Protein AF-D6AJA8-F1 (afdb_monomer_lite)

Sequence (91 aa):
MHVVARAVRRDVPESVDAYLRTRWWTRLAPGGRAPEEELERQVALLHGEAQTLVDGLREAEELRQRSHTRYLEDRGDTGAVRAETGRPPEP

Foldseek 3Di:
DVVVVCLVPPVVVVLVVVLVVVVVVCVVPPDDDDSVVVSVVSVVVSVVVVVVVVVVVVVVVVVVVVVVVVVVVVVVVVVVVVVVVPDDDDD

Secondary structure (DSSP, 8-state):
-HHHHHIIIIIHHHHHHHHHHHHHHTTTSTTSPPHHHHHHHHHHHHHHHHHHHHHHHHHHHHHHHHHHHHHHHHHHHHHHHHHHHT-PPP-

pLDDT: mean 79.38, std 9.92, range [54.47, 93.62]

Organism: NCBI:txid457431

Radius of gyration: 27.87 Å; chains: 1; bounding box: 68×15×77 Å

Structure (mmCIF, N/CA/C/O backbone):
data_AF-D6AJA8-F1
#
_entry.id   AF-D6AJA8-F1
#
loop_
_atom_site.group_PDB
_atom_site.id
_atom_site.type_symbol
_atom_site.label_atom_id
_atom_site.label_alt_id
_atom_site.label_comp_id
_atom_site.label_asym_id
_atom_site.label_entity_id
_atom_site.label_seq_id
_atom_site.pdbx_PDB_ins_code
_atom_site.Cartn_x
_atom_site.Cartn_y
_atom_site.Cartn_z
_atom_site.occupancy
_atom_site.B_iso_or_equiv
_atom_site.auth_seq_id
_atom_site.auth_comp_id
_atom_site.auth_asym_id
_atom_site.auth_atom_id
_atom_site.pdbx_PDB_model_num
ATOM 1 N N . MET A 1 1 ? 0.741 -0.552 -12.012 1.00 63.44 1 MET A N 1
ATOM 2 C CA . MET A 1 1 ? -0.047 0.662 -11.676 1.00 63.44 1 MET A CA 1
ATOM 3 C C . MET A 1 1 ? -1.447 0.374 -11.126 1.00 63.44 1 MET A C 1
ATOM 5 O O . MET A 1 1 ? -1.826 1.031 -10.166 1.00 63.44 1 MET A O 1
ATOM 9 N N . HIS A 1 2 ? -2.215 -0.591 -11.656 1.00 76.50 2 HIS A N 1
ATOM 10 C CA . HIS A 1 2 ? -3.576 -0.873 -11.154 1.00 76.50 2 HIS A CA 1
ATOM 11 C C . HIS A 1 2 ? -3.649 -1.323 -9.685 1.00 76.50 2 HIS A C 1
ATOM 13 O O . HIS A 1 2 ? -4.583 -0.933 -8.993 1.00 76.50 2 HIS A O 1
ATOM 19 N N . VAL A 1 3 ? -2.660 -2.075 -9.195 1.00 73.94 3 VAL A N 1
ATOM 20 C CA . VAL A 1 3 ? -2.628 -2.556 -7.801 1.00 73.94 3 VAL A CA 1
ATOM 21 C C . VAL A 1 3 ? -2.448 -1.400 -6.812 1.00 73.94 3 VAL A C 1
ATOM 23 O O . VAL A 1 3 ? -3.263 -1.232 -5.916 1.00 73.94 3 VAL A O 1
ATOM 26 N N . VAL A 1 4 ? -1.475 -0.515 -7.046 1.00 71.69 4 VAL A N 1
ATOM 27 C CA . VAL A 1 4 ? -1.256 0.684 -6.212 1.00 71.69 4 VAL A CA 1
ATOM 28 C C . VAL A 1 4 ? -2.465 1.625 -6.259 1.00 71.69 4 VAL A C 1
ATOM 30 O O . VAL A 1 4 ? -2.920 2.127 -5.235 1.00 71.69 4 VAL A O 1
ATOM 33 N N . ALA A 1 5 ? -3.041 1.829 -7.448 1.00 76.44 5 ALA A N 1
ATOM 34 C CA . ALA A 1 5 ? -4.235 2.654 -7.603 1.00 76.44 5 ALA A CA 1
ATOM 35 C C . ALA A 1 5 ? -5.456 2.089 -6.856 1.00 76.44 5 ALA A C 1
ATOM 37 O O . ALA A 1 5 ? -6.287 2.878 -6.406 1.00 76.44 5 ALA A O 1
ATOM 38 N N . ARG A 1 6 ? -5.571 0.759 -6.741 1.00 85.62 6 ARG A N 1
ATOM 39 C CA . ARG A 1 6 ? -6.606 0.071 -5.961 1.00 85.62 6 ARG A CA 1
ATOM 40 C C . ARG A 1 6 ? -6.345 0.199 -4.461 1.00 85.62 6 ARG A C 1
ATOM 42 O O . ARG A 1 6 ? -7.252 0.624 -3.755 1.00 85.62 6 ARG A O 1
ATOM 49 N N . ALA A 1 7 ? -5.118 -0.064 -4.016 1.00 73.94 7 ALA A N 1
ATOM 50 C CA . ALA A 1 7 ? -4.734 0.032 -2.609 1.00 73.94 7 ALA A CA 1
ATOM 51 C C . ALA A 1 7 ? -5.067 1.414 -2.025 1.00 73.94 7 ALA A C 1
ATOM 53 O O . ALA A 1 7 ? -5.736 1.527 -1.000 1.00 73.94 7 ALA A O 1
ATOM 54 N N . VAL A 1 8 ? -4.699 2.481 -2.744 1.00 78.62 8 VAL A N 1
ATOM 55 C CA . VAL A 1 8 ? -4.936 3.864 -2.303 1.00 78.62 8 VAL A CA 1
ATOM 56 C C . VAL A 1 8 ? -6.413 4.260 -2.370 1.00 78.62 8 VAL A C 1
ATOM 58 O O . VAL A 1 8 ? -6.909 4.928 -1.467 1.00 78.62 8 VAL A O 1
ATOM 61 N N . ARG A 1 9 ? -7.133 3.892 -3.441 1.00 81.75 9 ARG A N 1
ATOM 62 C CA . ARG A 1 9 ? -8.519 4.358 -3.653 1.00 81.75 9 ARG A CA 1
ATOM 63 C C . ARG A 1 9 ? -9.583 3.504 -2.979 1.00 81.75 9 ARG A C 1
ATOM 65 O O . ARG A 1 9 ? -10.720 3.958 -2.886 1.00 81.75 9 ARG A O 1
ATOM 72 N N . ARG A 1 10 ? -9.254 2.280 -2.577 1.00 84.00 10 ARG A N 1
ATOM 73 C CA . ARG A 1 10 ? -10.229 1.315 -2.069 1.00 84.00 10 ARG A CA 1
ATOM 74 C C . ARG A 1 10 ? -9.800 0.722 -0.742 1.00 84.00 10 ARG A C 1
ATOM 76 O O . ARG A 1 10 ? -10.495 0.924 0.244 1.00 84.00 10 ARG A O 1
ATOM 83 N N . ASP A 1 11 ? -8.652 0.059 -0.713 1.00 80.25 11 ASP A N 1
ATOM 84 C CA . ASP A 1 11 ? -8.308 -0.807 0.416 1.00 80.25 11 ASP A CA 1
ATOM 85 C C . ASP A 1 11 ? -7.974 0.022 1.683 1.00 80.25 11 ASP A C 1
ATOM 87 O O . ASP A 1 11 ? -8.363 -0.343 2.795 1.00 80.25 11 ASP A O 1
ATOM 91 N N . VAL A 1 12 ? -7.366 1.208 1.517 1.00 79.12 12 VAL A N 1
ATOM 92 C CA . VAL A 1 12 ? -7.137 2.171 2.615 1.00 79.12 12 VAL A CA 1
ATOM 93 C C . VAL A 1 12 ? -8.449 2.786 3.140 1.00 79.12 12 VAL A C 1
ATOM 95 O O . VAL A 1 12 ? -8.698 2.679 4.343 1.00 79.12 12 VAL A O 1
ATOM 98 N N . PRO A 1 13 ? -9.322 3.394 2.304 1.00 83.06 13 PRO A N 1
ATOM 99 C CA . PRO A 1 13 ? -10.628 3.878 2.761 1.00 83.06 13 PRO A CA 1
ATOM 100 C C . PRO A 1 13 ? -11.491 2.807 3.441 1.00 83.06 13 PRO A C 1
ATOM 102 O O . PRO A 1 13 ? -12.129 3.093 4.451 1.00 83.06 13 PRO A O 1
ATOM 105 N N . GLU A 1 14 ? -11.492 1.579 2.918 1.00 82.19 14 GLU A N 1
ATOM 106 C CA . GLU A 1 14 ? -12.273 0.454 3.446 1.00 82.19 14 GLU A CA 1
ATOM 107 C C . GLU A 1 14 ? -11.787 0.026 4.841 1.00 82.19 14 GLU A C 1
ATOM 109 O O . GLU A 1 14 ? -12.602 -0.196 5.736 1.00 82.19 14 GLU A O 1
ATOM 114 N N . SER A 1 15 ? -10.471 0.024 5.071 1.00 73.19 15 SER A N 1
ATOM 115 C CA . SER A 1 15 ? -9.882 -0.268 6.387 1.00 73.19 15 SER A CA 1
ATOM 116 C C . SER A 1 15 ? -10.208 0.814 7.427 1.00 73.19 15 SER A C 1
ATOM 118 O O . SER A 1 15 ? -10.549 0.510 8.572 1.00 73.19 15 SER A O 1
ATOM 120 N N . VAL A 1 16 ? -10.166 2.093 7.032 1.00 75.81 16 VAL A N 1
ATOM 121 C CA . VAL A 1 16 ? -10.532 3.218 7.913 1.00 75.81 16 VAL A CA 1
ATOM 122 C C . VAL A 1 16 ? -12.019 3.177 8.272 1.00 75.81 16 VAL A C 1
ATOM 124 O O . VAL A 1 16 ? -12.380 3.352 9.437 1.00 75.81 16 VAL A O 1
ATOM 127 N N . ASP A 1 17 ? -12.889 2.919 7.296 1.00 83.81 17 ASP A N 1
ATOM 128 C CA . ASP A 1 17 ? -14.327 2.807 7.530 1.00 83.81 17 ASP A CA 1
ATOM 129 C C . ASP A 1 17 ? -14.675 1.606 8.426 1.00 83.81 17 ASP A C 1
ATOM 131 O O . ASP A 1 17 ? -15.475 1.736 9.357 1.00 83.81 17 ASP A O 1
ATOM 135 N N . ALA A 1 18 ? -14.010 0.463 8.227 1.00 77.38 18 ALA A N 1
ATOM 136 C CA . ALA A 1 18 ? -14.134 -0.697 9.102 1.00 77.38 18 ALA A CA 1
ATOM 137 C C . ALA A 1 18 ? -13.736 -0.366 10.551 1.00 77.38 18 ALA A C 1
ATOM 139 O O . ALA A 1 18 ? -14.472 -0.713 11.478 1.00 77.38 18 ALA A O 1
ATOM 140 N N . TYR A 1 19 ? -12.641 0.366 10.776 1.00 68.62 19 TYR A N 1
ATOM 141 C CA . TYR A 1 19 ? -12.251 0.838 12.111 1.00 68.62 19 TYR A CA 1
ATOM 142 C C . TYR A 1 19 ? -13.311 1.753 12.743 1.00 68.62 19 TYR A C 1
ATOM 144 O O . TYR A 1 19 ? -13.720 1.537 13.889 1.00 68.62 19 TYR A O 1
ATOM 152 N N . LEU A 1 20 ? -13.821 2.735 11.991 1.00 76.19 20 LEU A N 1
ATOM 153 C CA . LEU A 1 20 ? -14.870 3.642 12.469 1.00 76.19 20 LEU A CA 1
ATOM 154 C C . LEU A 1 20 ? -16.161 2.886 12.827 1.00 76.19 20 LEU A C 1
ATOM 156 O O . LEU A 1 20 ? -16.784 3.185 13.851 1.00 76.19 20 LEU A O 1
ATOM 160 N N . ARG A 1 21 ? -16.530 1.865 12.040 1.00 75.75 21 ARG A N 1
ATOM 161 C CA . ARG A 1 21 ? -17.662 0.968 12.325 1.00 75.75 21 ARG A CA 1
ATOM 162 C C . ARG A 1 21 ? -17.417 0.060 13.529 1.00 75.75 21 ARG A C 1
ATOM 164 O O . ARG A 1 21 ? -18.323 -0.186 14.317 1.00 75.75 21 ARG A O 1
ATOM 171 N N . THR A 1 22 ? -16.203 -0.430 13.708 1.00 63.50 22 THR A N 1
ATOM 172 C CA . THR A 1 22 ? -15.896 -1.344 14.814 1.00 63.50 22 THR A CA 1
ATOM 173 C C . THR A 1 22 ? -15.847 -0.590 16.145 1.00 63.50 22 THR A C 1
ATOM 175 O O . THR A 1 22 ? -16.279 -1.125 17.159 1.00 63.50 22 THR A O 1
ATOM 178 N N . ARG A 1 23 ? -15.448 0.691 16.146 1.00 60.75 23 ARG A N 1
ATOM 179 C CA . ARG A 1 23 ? -15.364 1.555 17.339 1.00 60.75 23 ARG A CA 1
ATOM 180 C C . ARG A 1 23 ? -16.705 1.839 18.024 1.00 60.75 23 ARG A C 1
ATOM 182 O O . ARG A 1 23 ? -16.737 2.022 19.240 1.00 60.75 23 ARG A O 1
ATOM 189 N N . TRP A 1 24 ? -17.811 1.924 17.281 1.00 65.69 24 TRP A N 1
ATOM 190 C CA . TRP A 1 24 ? -19.136 2.051 17.907 1.00 65.69 24 TRP A CA 1
ATOM 191 C C . TRP A 1 24 ? -19.673 0.691 18.376 1.00 65.69 24 TRP A C 1
ATOM 193 O O . TRP A 1 24 ? -20.376 0.643 19.381 1.00 65.69 24 TRP A O 1
ATOM 203 N N . TRP A 1 25 ? -19.283 -0.408 17.717 1.00 54.47 25 TRP A N 1
ATOM 204 C CA . TRP A 1 25 ? -19.664 -1.773 18.097 1.00 54.47 25 TRP A CA 1
ATOM 205 C C . TRP A 1 25 ? -18.891 -2.281 19.324 1.00 54.47 25 TRP A C 1
ATOM 207 O O . TRP A 1 25 ? -19.484 -2.863 20.219 1.00 54.47 25 TRP A O 1
ATOM 217 N N . THR A 1 26 ? -17.599 -2.000 19.487 1.00 55.22 26 THR A N 1
ATOM 218 C CA . THR A 1 26 ? -16.860 -2.381 20.711 1.00 55.22 26 THR A CA 1
ATOM 219 C C . THR A 1 26 ? -17.353 -1.665 21.967 1.00 55.22 26 THR A C 1
ATOM 221 O O . THR A 1 26 ? -17.170 -2.170 23.071 1.00 55.22 26 THR A O 1
ATOM 224 N N . ARG A 1 27 ? -18.070 -0.542 21.820 1.00 62.00 27 ARG A N 1
ATOM 225 C CA . ARG A 1 27 ? -18.839 0.070 22.920 1.00 62.00 27 ARG A CA 1
ATOM 226 C C . ARG A 1 27 ? -20.098 -0.726 23.299 1.00 62.00 27 ARG A C 1
ATOM 228 O O . ARG A 1 27 ? -20.627 -0.514 24.382 1.00 62.00 27 ARG A O 1
ATOM 235 N N . LEU A 1 28 ? -20.566 -1.622 22.429 1.00 58.22 28 LEU A N 1
ATOM 236 C CA . LEU A 1 28 ? -21.739 -2.489 22.601 1.00 58.22 28 LEU A CA 1
ATOM 237 C C . LEU A 1 28 ? -21.380 -3.961 22.909 1.00 58.22 28 LEU A C 1
ATOM 239 O O . LEU A 1 28 ? -22.231 -4.677 23.427 1.00 58.22 28 LEU A O 1
ATOM 243 N N . ALA A 1 29 ? -20.146 -4.414 22.638 1.00 55.41 29 ALA A N 1
ATOM 244 C CA . ALA A 1 29 ? -19.649 -5.762 22.960 1.00 55.41 29 ALA A CA 1
ATOM 245 C C . ALA A 1 29 ? -18.226 -5.721 23.566 1.00 55.41 29 ALA A C 1
ATOM 247 O O . ALA A 1 29 ? -17.241 -5.709 22.821 1.00 55.41 29 ALA A O 1
ATOM 248 N N . PRO A 1 30 ? -18.089 -5.713 24.905 1.00 55.31 30 PRO A N 1
ATOM 249 C CA . PRO A 1 30 ? -16.789 -5.734 25.573 1.00 55.31 30 PRO A CA 1
ATOM 250 C C . PRO A 1 30 ? -16.149 -7.134 25.489 1.00 55.31 30 PRO A C 1
ATOM 252 O O . PRO A 1 30 ? -16.824 -8.124 25.763 1.00 55.31 30 PRO A O 1
ATOM 255 N N . GLY A 1 31 ? -14.851 -7.227 25.155 1.00 63.03 31 GLY A N 1
ATOM 256 C CA . GLY A 1 31 ? -14.071 -8.481 25.235 1.00 63.03 31 GLY A CA 1
ATOM 257 C C . GLY A 1 31 ? -13.195 -8.846 24.024 1.00 63.03 31 GLY A C 1
ATOM 258 O O . GLY A 1 31 ? -12.460 -9.827 24.093 1.00 63.03 31 GLY A O 1
ATOM 259 N N . GLY A 1 32 ? -13.253 -8.087 22.924 1.00 69.12 32 GLY A N 1
ATOM 260 C CA . GLY A 1 32 ? -12.371 -8.256 21.757 1.00 69.12 32 GLY A CA 1
ATOM 261 C C . GLY A 1 32 ? -11.060 -7.459 21.846 1.00 69.12 32 GLY A C 1
ATOM 262 O O . GLY A 1 32 ? -10.897 -6.620 22.731 1.00 69.12 32 GLY A O 1
ATOM 263 N N . ARG A 1 33 ? -10.136 -7.704 20.901 1.00 68.12 33 ARG A N 1
ATOM 264 C CA . ARG A 1 33 ? -8.899 -6.915 20.723 1.00 68.12 33 ARG A CA 1
ATOM 265 C C . ARG A 1 33 ? -9.240 -5.430 20.542 1.00 68.12 33 ARG A C 1
ATOM 267 O O . ARG A 1 33 ? -10.261 -5.120 19.921 1.00 68.12 33 ARG A O 1
ATOM 274 N N . ALA A 1 34 ? -8.416 -4.527 21.081 1.00 77.88 34 ALA A N 1
ATOM 275 C CA . ALA A 1 34 ? -8.695 -3.096 21.002 1.00 77.88 34 ALA A CA 1
ATOM 276 C C . ALA A 1 34 ? -8.794 -2.652 19.523 1.00 77.88 34 ALA A C 1
ATOM 278 O O . ALA A 1 34 ? -7.946 -3.047 18.718 1.00 77.88 34 ALA A O 1
ATOM 279 N N . PRO A 1 35 ? -9.810 -1.858 19.135 1.00 70.94 35 PRO A N 1
ATOM 280 C CA . PRO A 1 35 ? -9.980 -1.382 17.758 1.00 70.94 35 PRO A CA 1
ATOM 281 C C . PRO A 1 35 ? -8.727 -0.721 17.177 1.00 70.94 35 PRO A C 1
ATOM 283 O O . PRO A 1 35 ? -8.448 -0.852 15.989 1.00 70.94 35 PRO A O 1
ATOM 286 N N . GLU A 1 36 ? -7.982 -0.009 18.018 1.00 77.44 36 GLU A N 1
ATOM 287 C CA . GLU A 1 36 ? -6.743 0.678 17.676 1.00 77.44 36 GLU A CA 1
ATOM 288 C C . GLU A 1 36 ? -5.631 -0.312 17.292 1.00 77.44 36 GLU A C 1
ATOM 290 O O . GLU A 1 36 ? -4.979 -0.121 16.269 1.00 77.44 36 GLU A O 1
ATOM 295 N N . GLU A 1 37 ? -5.475 -1.411 18.040 1.00 81.06 37 GLU A N 1
ATOM 296 C CA . GLU A 1 37 ? -4.502 -2.475 17.737 1.00 81.06 37 GLU A CA 1
ATOM 297 C C . GLU A 1 37 ? -4.847 -3.212 16.432 1.00 81.06 37 GLU A C 1
ATOM 299 O O . GLU A 1 37 ? -3.967 -3.610 15.666 1.00 81.06 37 GLU A O 1
ATOM 304 N N . GLU A 1 38 ? -6.141 -3.411 16.165 1.00 76.88 38 GLU A N 1
ATOM 305 C CA . GLU A 1 38 ? -6.616 -4.023 14.922 1.00 76.88 38 GLU A CA 1
ATOM 306 C C . GLU A 1 38 ? -6.325 -3.123 13.714 1.00 76.88 38 GLU A C 1
ATOM 308 O O . GLU A 1 38 ? -5.797 -3.605 12.709 1.00 76.88 38 GLU A O 1
ATOM 313 N N . LEU A 1 39 ? -6.611 -1.819 13.827 1.00 76.94 39 LEU A N 1
ATOM 314 C CA . LEU A 1 39 ? -6.296 -0.830 12.794 1.00 76.94 39 LEU A CA 1
ATOM 315 C C . LEU A 1 39 ? -4.789 -0.758 12.537 1.00 76.94 39 LEU A C 1
ATOM 317 O O . LEU A 1 39 ? -4.371 -0.788 11.381 1.00 76.94 39 LEU A O 1
ATOM 321 N N . GLU A 1 40 ? -3.975 -0.690 13.590 1.00 83.81 40 GLU A N 1
ATOM 322 C CA . GLU A 1 40 ? -2.518 -0.639 13.468 1.00 83.81 40 GLU A CA 1
ATOM 323 C C . GLU A 1 40 ? -1.982 -1.867 12.723 1.00 83.81 40 GLU A C 1
ATOM 325 O O . GLU A 1 40 ? -1.199 -1.724 11.780 1.00 83.81 40 GLU A O 1
ATOM 330 N N . ARG A 1 41 ? -2.478 -3.073 13.046 1.00 84.50 41 ARG A N 1
ATOM 331 C CA . ARG A 1 41 ? -2.103 -4.289 12.310 1.00 84.50 41 ARG A CA 1
ATOM 332 C C . ARG A 1 41 ? -2.506 -4.212 10.837 1.00 84.50 41 ARG A C 1
ATOM 334 O O . ARG A 1 41 ? -1.708 -4.572 9.974 1.00 84.50 41 ARG A O 1
ATOM 341 N N . GLN A 1 42 ? -3.731 -3.784 10.536 1.00 79.44 42 GLN A N 1
ATOM 342 C CA . GLN A 1 42 ? -4.217 -3.707 9.154 1.00 79.44 42 GLN A CA 1
ATOM 343 C C . GLN A 1 42 ? -3.421 -2.689 8.327 1.00 79.44 42 GLN A C 1
ATOM 345 O O . GLN A 1 42 ? -3.008 -2.998 7.210 1.00 79.44 42 GLN A O 1
ATOM 350 N N . VAL A 1 43 ? -3.120 -1.517 8.892 1.00 82.06 43 VAL A N 1
ATOM 351 C CA . VAL A 1 43 ? -2.283 -0.497 8.241 1.00 82.06 43 VAL A CA 1
ATOM 352 C C . VAL A 1 43 ? -0.857 -1.008 8.023 1.00 82.06 43 VAL A C 1
ATOM 354 O O . VAL A 1 43 ? -0.301 -0.802 6.945 1.00 82.06 43 VAL A O 1
ATOM 357 N N . ALA A 1 44 ? -0.275 -1.721 8.990 1.00 87.31 44 ALA A N 1
ATOM 358 C CA . ALA A 1 44 ? 1.055 -2.311 8.844 1.00 87.31 44 ALA A CA 1
ATOM 359 C C . ALA A 1 44 ? 1.114 -3.358 7.716 1.00 87.31 44 ALA A C 1
ATOM 361 O O . ALA A 1 44 ? 2.079 -3.384 6.950 1.00 87.31 44 ALA A O 1
ATOM 362 N N . LEU A 1 45 ? 0.073 -4.187 7.570 1.00 86.12 45 LEU A N 1
ATOM 363 C CA . LEU A 1 45 ? -0.031 -5.155 6.472 1.00 86.12 45 LEU A CA 1
ATOM 364 C C . LEU A 1 45 ? -0.117 -4.457 5.109 1.00 86.12 45 LEU A C 1
ATOM 366 O O . LEU A 1 45 ? 0.637 -4.805 4.200 1.00 86.12 45 LEU A O 1
ATOM 370 N N . LEU A 1 46 ? -0.969 -3.434 4.988 1.00 79.62 46 LEU A N 1
ATOM 371 C CA . LEU A 1 46 ? -1.093 -2.638 3.762 1.00 79.62 46 LEU A CA 1
ATOM 372 C C . LEU A 1 46 ? 0.224 -1.941 3.400 1.00 79.62 46 LEU A C 1
ATOM 374 O O . LEU A 1 46 ? 0.613 -1.908 2.233 1.00 79.62 46 LEU A O 1
ATOM 378 N N . HIS A 1 47 ? 0.932 -1.408 4.397 1.00 82.62 47 HIS A N 1
ATOM 379 C CA . HIS A 1 47 ? 2.241 -0.795 4.199 1.00 82.62 47 HIS A CA 1
ATOM 380 C C . HIS A 1 47 ? 3.276 -1.813 3.694 1.00 82.62 47 HIS A C 1
ATOM 382 O O . HIS A 1 47 ? 4.006 -1.524 2.748 1.00 82.62 47 HIS A O 1
ATOM 388 N N . GLY A 1 48 ? 3.327 -3.013 4.280 1.00 91.06 48 GLY A N 1
ATOM 389 C CA . GLY A 1 48 ? 4.240 -4.077 3.846 1.00 91.06 48 GLY A CA 1
ATOM 390 C C . GLY A 1 48 ? 3.984 -4.549 2.410 1.00 91.06 48 GLY A C 1
ATOM 391 O O . GLY A 1 48 ? 4.924 -4.725 1.630 1.00 91.06 48 GLY A O 1
ATOM 392 N N . GLU A 1 49 ? 2.714 -4.695 2.030 1.00 86.06 49 GLU A N 1
ATOM 393 C CA . GLU A 1 49 ? 2.330 -5.029 0.655 1.00 86.06 49 GLU A CA 1
ATOM 394 C C . GLU A 1 49 ? 2.723 -3.911 -0.324 1.00 86.06 49 GLU A C 1
ATOM 396 O O . GLU A 1 49 ? 3.329 -4.175 -1.365 1.00 86.06 49 GLU A O 1
ATOM 401 N N . ALA A 1 50 ? 2.456 -2.650 0.031 1.00 81.12 50 ALA A N 1
ATOM 402 C CA . ALA A 1 50 ? 2.838 -1.499 -0.781 1.00 81.12 50 ALA A CA 1
ATOM 403 C C . ALA A 1 50 ? 4.360 -1.400 -0.972 1.00 81.12 50 ALA A C 1
ATOM 405 O O . ALA A 1 50 ? 4.810 -1.154 -2.092 1.00 81.12 50 ALA A O 1
ATOM 406 N N . GLN A 1 51 ? 5.146 -1.640 0.082 1.00 88.94 51 GLN A N 1
ATOM 407 C CA . GLN A 1 51 ? 6.607 -1.624 0.009 1.00 88.94 51 GLN A CA 1
ATOM 408 C C . GLN A 1 51 ? 7.125 -2.685 -0.966 1.00 88.94 51 GLN A C 1
ATOM 410 O O . GLN A 1 51 ? 7.901 -2.372 -1.864 1.00 88.94 51 GLN A O 1
ATOM 415 N N . THR A 1 52 ? 6.605 -3.910 -0.867 1.00 90.38 52 THR A N 1
ATOM 416 C CA . THR A 1 52 ? 6.981 -5.016 -1.762 1.00 90.38 52 THR A CA 1
ATOM 417 C C . THR A 1 52 ? 6.694 -4.683 -3.232 1.00 90.38 52 THR A C 1
ATOM 419 O O . THR A 1 52 ? 7.498 -4.968 -4.119 1.00 90.38 52 THR A O 1
ATOM 422 N N . LEU A 1 53 ? 5.556 -4.038 -3.509 1.00 84.25 53 LEU A N 1
ATOM 423 C CA . LEU A 1 53 ? 5.195 -3.602 -4.862 1.00 84.25 53 LEU A CA 1
ATOM 424 C C . LEU A 1 53 ? 6.114 -2.495 -5.393 1.00 84.25 53 LEU A C 1
ATOM 426 O O . LEU A 1 53 ? 6.442 -2.493 -6.582 1.00 84.25 53 LEU A O 1
ATOM 430 N N . VAL A 1 54 ? 6.500 -1.544 -4.539 1.00 85.50 54 VAL A N 1
ATOM 431 C CA . VAL A 1 54 ? 7.429 -0.462 -4.897 1.00 85.50 54 VAL A CA 1
ATOM 432 C C . VAL A 1 54 ? 8.813 -1.025 -5.203 1.00 85.50 54 VAL A C 1
ATOM 434 O O . VAL A 1 54 ? 9.396 -0.654 -6.222 1.00 85.50 54 VAL A O 1
ATOM 437 N N . ASP A 1 55 ? 9.303 -1.948 -4.380 1.00 91.44 55 ASP A N 1
ATOM 438 C CA . ASP A 1 55 ? 10.612 -2.572 -4.564 1.00 91.44 55 ASP A CA 1
ATOM 439 C C . ASP A 1 55 ? 10.667 -3.351 -5.886 1.00 91.44 55 ASP A C 1
ATOM 441 O O . ASP A 1 55 ? 11.574 -3.140 -6.691 1.00 91.44 55 ASP A O 1
ATOM 445 N N . GLY A 1 56 ? 9.635 -4.148 -6.186 1.00 89.00 56 GLY A N 1
ATOM 446 C CA . GLY A 1 56 ? 9.543 -4.859 -7.465 1.00 89.00 56 GLY A CA 1
ATOM 447 C C . GLY A 1 56 ? 9.443 -3.926 -8.681 1.00 89.00 56 GLY A C 1
ATOM 448 O O . GLY A 1 56 ? 10.025 -4.202 -9.731 1.00 89.00 56 GLY A O 1
ATOM 449 N N . LEU A 1 57 ? 8.742 -2.791 -8.560 1.00 88.31 57 LEU A N 1
ATOM 450 C CA . LEU A 1 57 ? 8.694 -1.785 -9.628 1.00 88.31 57 LEU A CA 1
ATOM 451 C C . LEU A 1 57 ? 10.069 -1.150 -9.862 1.00 88.31 57 LEU A C 1
ATOM 453 O O . LEU A 1 57 ? 10.462 -0.944 -11.011 1.00 88.31 57 LEU A O 1
ATOM 457 N N . ARG A 1 58 ? 10.785 -0.837 -8.779 1.00 83.00 58 ARG A N 1
ATOM 458 C CA . ARG A 1 58 ? 12.123 -0.254 -8.842 1.00 83.00 58 ARG A CA 1
ATOM 459 C C . ARG A 1 58 ? 13.104 -1.209 -9.512 1.00 83.00 58 ARG A C 1
ATOM 461 O O . ARG A 1 58 ? 13.795 -0.795 -10.436 1.00 83.00 58 ARG A O 1
ATOM 468 N N . GLU A 1 59 ? 13.106 -2.478 -9.118 1.00 93.38 59 GLU A N 1
ATOM 469 C CA . GLU A 1 59 ? 13.962 -3.502 -9.722 1.00 93.38 59 GLU A CA 1
ATOM 470 C C . GLU A 1 59 ? 13.679 -3.674 -11.225 1.00 93.38 59 GLU A C 1
ATOM 472 O O . GLU A 1 59 ? 14.603 -3.721 -12.043 1.00 93.38 59 GLU A O 1
ATOM 477 N N . ALA A 1 60 ? 12.401 -3.706 -11.615 1.00 89.44 60 ALA A N 1
ATOM 478 C CA . ALA A 1 60 ? 12.010 -3.805 -13.018 1.00 89.44 60 ALA A CA 1
ATOM 479 C C . ALA A 1 60 ? 12.473 -2.589 -13.843 1.00 89.44 60 ALA A C 1
ATOM 481 O O . ALA A 1 60 ? 12.932 -2.750 -14.978 1.00 89.44 60 ALA A O 1
ATOM 482 N N . GLU A 1 61 ? 12.385 -1.379 -13.286 1.00 92.25 61 GLU A N 1
ATOM 483 C CA . GLU A 1 61 ? 12.872 -0.169 -13.953 1.00 92.25 61 GLU A CA 1
ATOM 484 C C . GLU A 1 61 ? 14.404 -0.142 -14.036 1.00 92.25 61 GLU A C 1
ATOM 486 O O . GLU A 1 61 ? 14.948 0.171 -15.095 1.00 92.25 61 GLU A O 1
ATOM 491 N N . GLU A 1 62 ? 15.111 -0.547 -12.979 1.00 91.75 62 GLU A N 1
ATOM 492 C CA . GLU A 1 62 ? 16.573 -0.680 -12.981 1.00 91.75 62 GLU A CA 1
ATOM 493 C C . GLU A 1 62 ? 17.041 -1.703 -14.030 1.00 91.75 62 GLU A C 1
ATOM 495 O O . GLU A 1 62 ? 18.027 -1.480 -14.740 1.00 91.75 62 GLU A O 1
ATOM 500 N N . LEU A 1 63 ? 16.326 -2.820 -14.190 1.00 92.75 63 LEU A N 1
ATOM 501 C CA . LEU A 1 63 ? 16.592 -3.783 -15.258 1.00 92.75 63 LEU A CA 1
ATOM 502 C C . LEU A 1 63 ? 16.343 -3.173 -16.644 1.00 92.75 63 LEU A C 1
ATOM 504 O O . LEU A 1 63 ? 17.197 -3.299 -17.522 1.00 92.75 63 LEU A O 1
ATOM 508 N N . ARG A 1 64 ? 15.221 -2.468 -16.836 1.00 89.31 64 ARG A N 1
ATOM 509 C CA . ARG A 1 64 ? 14.884 -1.813 -18.109 1.00 89.31 64 ARG A CA 1
ATOM 510 C C . ARG A 1 64 ? 15.939 -0.789 -18.516 1.00 89.31 64 ARG A C 1
ATOM 512 O O . ARG A 1 64 ? 16.358 -0.779 -19.673 1.00 89.31 64 ARG A O 1
ATOM 519 N N . GLN A 1 65 ? 16.382 0.043 -17.578 1.00 91.56 65 GLN A N 1
ATOM 520 C CA . GLN A 1 65 ? 17.411 1.051 -17.819 1.00 91.56 65 GLN A CA 1
ATOM 521 C C . GLN A 1 65 ? 18.742 0.402 -18.198 1.00 91.56 65 GLN A C 1
ATOM 523 O O . GLN A 1 65 ? 19.318 0.773 -19.216 1.00 91.56 65 G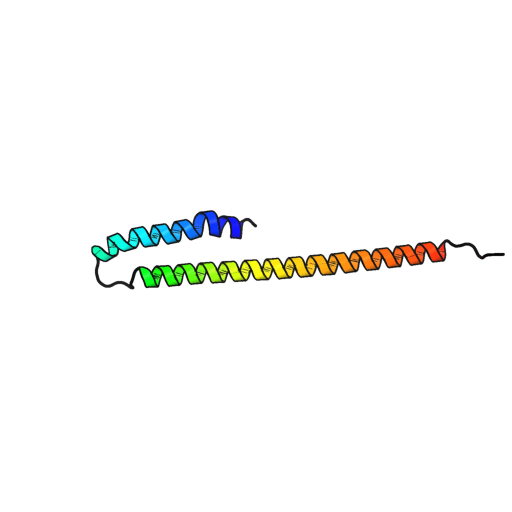LN A O 1
ATOM 528 N N . ARG A 1 66 ? 19.183 -0.634 -17.468 1.00 91.69 66 ARG A N 1
ATOM 529 C CA . ARG A 1 66 ? 20.398 -1.393 -17.818 1.00 91.69 66 ARG A CA 1
ATOM 530 C C . ARG A 1 66 ? 20.315 -2.01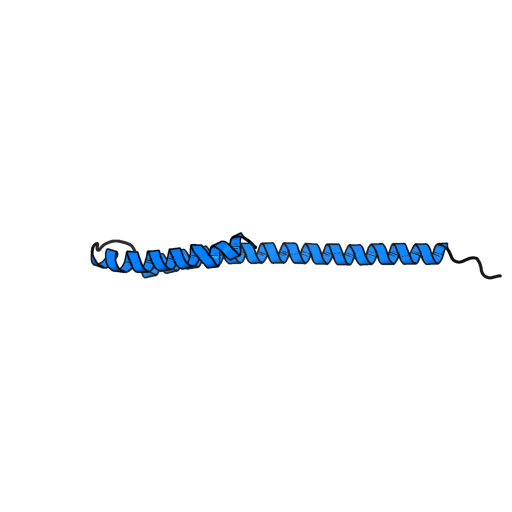9 -19.209 1.00 91.69 66 ARG A C 1
ATOM 532 O O . ARG A 1 66 ? 21.263 -1.914 -19.983 1.00 91.69 66 ARG A O 1
ATOM 539 N N . SER A 1 67 ? 19.188 -2.648 -19.546 1.00 93.19 67 SER A N 1
ATOM 540 C CA . SER A 1 67 ? 18.969 -3.217 -20.879 1.00 93.19 67 SER A CA 1
ATOM 541 C C . SER A 1 67 ? 18.978 -2.146 -21.970 1.00 93.19 67 SER A C 1
ATOM 543 O O . SER A 1 67 ? 19.532 -2.378 -23.041 1.00 93.19 67 SER A O 1
ATOM 545 N N . HIS A 1 68 ? 18.397 -0.973 -21.706 1.00 88.38 68 HIS A N 1
ATOM 546 C CA . HIS A 1 68 ? 18.392 0.138 -22.651 1.00 88.38 68 HIS A CA 1
ATOM 547 C C . HIS A 1 68 ? 19.795 0.705 -22.878 1.00 88.38 68 HIS A C 1
ATOM 549 O O . HIS A 1 68 ? 20.190 0.858 -24.030 1.00 88.38 68 HIS A O 1
ATOM 555 N N . THR A 1 69 ? 20.565 0.942 -21.812 1.00 93.62 69 THR A N 1
ATOM 556 C CA . THR A 1 69 ? 21.963 1.387 -21.906 1.00 93.62 69 THR A CA 1
ATOM 557 C C . THR A 1 69 ? 22.783 0.418 -22.746 1.00 93.62 69 THR A C 1
ATOM 559 O O . THR A 1 69 ? 23.361 0.827 -23.748 1.00 93.62 69 THR A O 1
ATOM 562 N N . ARG A 1 70 ? 22.719 -0.883 -22.430 1.00 91.25 70 ARG A N 1
ATOM 563 C CA . ARG A 1 70 ? 23.425 -1.919 -23.193 1.00 91.25 70 ARG A CA 1
ATOM 564 C C . ARG A 1 70 ? 23.033 -1.928 -24.670 1.00 91.25 70 ARG A C 1
ATOM 566 O O . ARG A 1 70 ? 23.875 -2.106 -25.538 1.00 91.25 70 ARG A O 1
ATOM 573 N N . TYR A 1 71 ? 21.750 -1.741 -24.968 1.00 88.75 71 TYR A N 1
ATOM 574 C CA . TYR A 1 71 ? 21.269 -1.684 -26.345 1.00 88.75 71 TYR A CA 1
ATOM 575 C C . TYR A 1 71 ? 21.780 -0.452 -27.110 1.00 88.75 71 TYR A C 1
ATOM 577 O O . TYR A 1 71 ? 22.049 -0.535 -28.309 1.00 88.75 71 TYR A O 1
ATOM 585 N N . LEU A 1 72 ? 21.896 0.700 -26.441 1.00 93.19 72 LEU A N 1
ATOM 586 C CA . LEU A 1 72 ? 22.474 1.903 -27.040 1.00 93.19 72 LEU A CA 1
ATOM 587 C C . LEU A 1 72 ? 23.974 1.733 -27.308 1.00 93.19 72 LEU A C 1
ATOM 589 O O . LEU A 1 72 ? 24.418 2.118 -28.388 1.00 93.19 72 LEU A O 1
ATOM 593 N N . GLU A 1 73 ? 24.712 1.133 -26.371 1.00 91.88 73 GLU A N 1
ATOM 594 C CA . GLU A 1 73 ? 26.140 0.808 -26.512 1.00 91.88 73 GLU A CA 1
ATOM 595 C C . GLU A 1 73 ? 26.379 -0.124 -27.708 1.00 91.88 73 GLU A C 1
ATOM 597 O O . GLU A 1 73 ? 27.0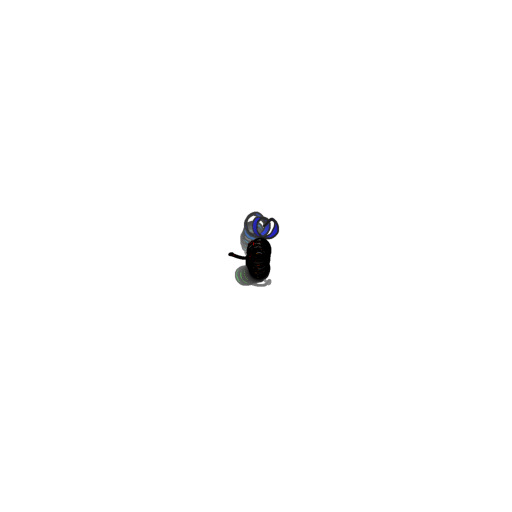93 0.239 -28.638 1.00 91.88 73 GLU A O 1
ATOM 602 N N . ASP A 1 74 ? 25.682 -1.262 -27.757 1.00 89.94 74 ASP A N 1
ATOM 603 C CA . ASP A 1 74 ? 25.849 -2.283 -28.802 1.00 89.94 74 ASP A CA 1
ATOM 604 C C . ASP A 1 74 ? 25.505 -1.744 -30.206 1.00 89.94 74 ASP A C 1
ATOM 606 O O . ASP A 1 74 ? 26.164 -2.037 -31.209 1.00 89.94 74 ASP A O 1
ATOM 610 N N . ARG A 1 75 ? 24.493 -0.866 -30.290 1.00 86.81 75 ARG A N 1
ATOM 611 C CA . ARG A 1 75 ? 24.172 -0.145 -31.529 1.00 86.81 75 ARG A CA 1
ATOM 612 C C . ARG A 1 75 ? 25.260 0.866 -31.903 1.00 86.81 75 ARG A C 1
ATOM 614 O O . ARG A 1 75 ? 25.560 0.996 -33.091 1.00 86.81 75 ARG A O 1
ATOM 621 N N . GLY A 1 76 ? 25.788 1.611 -30.933 1.00 86.81 76 GLY A N 1
ATOM 622 C CA . GLY A 1 76 ? 26.864 2.581 -31.141 1.00 86.81 76 GLY A CA 1
ATOM 623 C C . GLY A 1 76 ? 28.120 1.912 -31.693 1.00 86.81 76 GLY A C 1
ATOM 624 O O . GLY A 1 76 ? 28.644 2.357 -32.714 1.00 86.81 76 GLY A O 1
ATOM 625 N N . ASP A 1 77 ? 28.507 0.784 -31.100 1.00 85.25 77 ASP A N 1
ATOM 626 C CA . ASP A 1 77 ? 29.644 -0.034 -31.527 1.00 85.25 77 ASP A CA 1
ATOM 627 C C . ASP A 1 77 ? 29.428 -0.612 -32.929 1.00 85.25 77 ASP A C 1
ATOM 629 O O . ASP A 1 77 ? 30.282 -0.476 -33.806 1.00 85.25 77 ASP A O 1
ATOM 633 N N . THR A 1 78 ? 28.243 -1.164 -33.206 1.00 84.00 78 THR A N 1
ATOM 634 C CA . THR A 1 78 ? 27.896 -1.653 -34.553 1.00 84.00 78 THR A CA 1
ATOM 635 C C . THR A 1 78 ? 27.933 -0.526 -35.598 1.00 84.00 78 THR A C 1
ATOM 637 O O . THR A 1 78 ? 28.356 -0.730 -36.740 1.00 84.00 78 THR A O 1
ATOM 640 N N . GLY A 1 79 ? 27.500 0.682 -35.223 1.00 78.56 79 GLY A N 1
ATOM 641 C CA . GLY A 1 79 ? 27.562 1.876 -36.067 1.00 78.56 79 GLY A CA 1
ATOM 642 C C . GLY A 1 79 ? 28.995 2.336 -36.347 1.00 78.56 79 GLY A C 1
ATOM 643 O O . GLY A 1 79 ? 29.308 2.675 -37.490 1.00 78.56 79 GLY A O 1
ATOM 644 N N . ALA A 1 80 ? 29.868 2.289 -35.338 1.00 78.06 80 ALA A N 1
ATOM 645 C CA . ALA A 1 80 ? 31.287 2.613 -35.461 1.00 78.06 80 ALA A CA 1
ATOM 646 C C . ALA A 1 80 ? 32.020 1.616 -36.375 1.00 78.06 80 ALA A C 1
ATOM 648 O O . ALA A 1 80 ? 32.666 2.031 -37.337 1.00 78.06 80 ALA A O 1
ATOM 649 N N . VAL A 1 81 ? 31.813 0.310 -3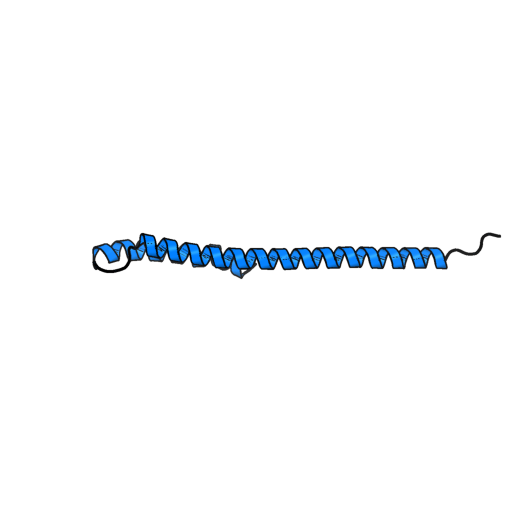6.170 1.00 80.50 81 VAL A N 1
ATOM 650 C CA . VAL A 1 81 ? 32.391 -0.757 -37.010 1.00 80.50 81 VAL A CA 1
ATOM 651 C C . VAL A 1 81 ? 31.969 -0.608 -38.476 1.00 80.50 81 VAL A C 1
ATOM 653 O O . VAL A 1 81 ? 32.779 -0.767 -39.395 1.00 80.50 81 VAL A O 1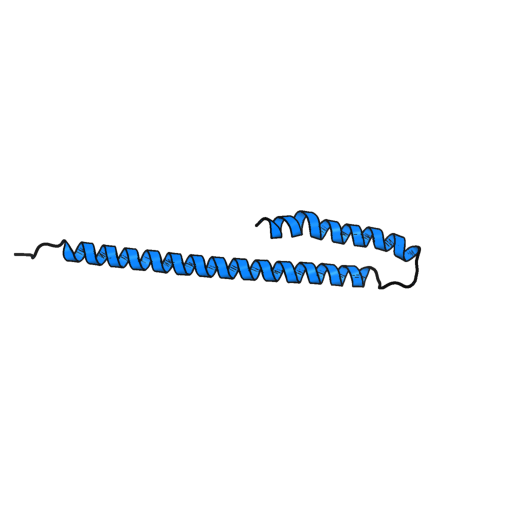
ATOM 656 N N . ARG A 1 82 ? 30.703 -0.252 -38.728 1.00 73.81 82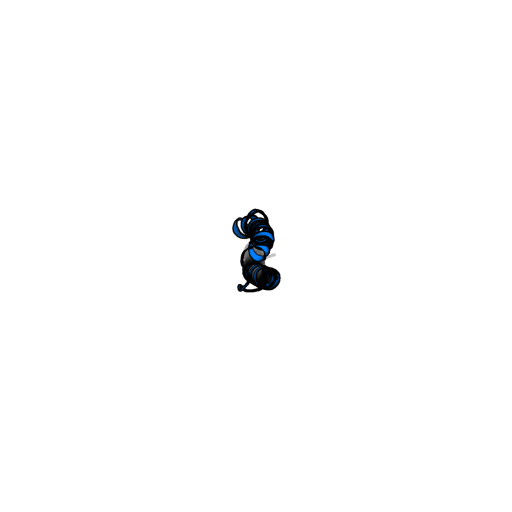 ARG A N 1
ATOM 657 C CA . ARG A 1 82 ? 30.200 -0.009 -40.088 1.00 73.81 82 ARG A CA 1
ATOM 658 C C . ARG A 1 82 ? 30.828 1.229 -40.736 1.00 73.81 82 ARG A C 1
ATOM 660 O O . ARG A 1 82 ? 31.078 1.208 -41.940 1.00 73.81 82 ARG A O 1
ATOM 667 N N . ALA A 1 83 ? 31.077 2.289 -39.966 1.00 76.88 83 ALA A N 1
ATOM 668 C CA . ALA A 1 83 ? 31.738 3.499 -40.457 1.00 76.88 83 ALA A CA 1
ATOM 669 C C . ALA A 1 83 ? 33.216 3.249 -40.804 1.00 76.88 83 ALA A C 1
ATOM 671 O O . ALA A 1 83 ? 33.717 3.793 -41.786 1.00 76.88 83 ALA A O 1
ATOM 672 N N . GLU A 1 84 ? 33.889 2.395 -40.035 1.00 77.06 84 GLU A N 1
ATOM 673 C CA . GLU A 1 84 ? 35.293 2.030 -40.235 1.00 77.06 84 GLU A CA 1
ATOM 674 C C . GLU A 1 84 ? 35.483 1.095 -41.441 1.00 77.06 84 GLU A C 1
ATOM 676 O O . GLU A 1 84 ? 36.380 1.301 -42.254 1.00 77.06 84 GLU A O 1
ATOM 681 N N . THR A 1 85 ? 34.563 0.146 -41.646 1.00 77.25 85 THR A N 1
ATOM 682 C CA . THR A 1 85 ? 34.589 -0.787 -42.793 1.00 77.25 85 THR A CA 1
ATOM 683 C C . THR A 1 85 ? 34.247 -0.108 -44.132 1.00 77.25 85 THR A C 1
ATOM 685 O O . THR A 1 85 ? 34.636 -0.584 -45.194 1.00 77.25 85 THR A O 1
ATOM 688 N N . GLY A 1 86 ? 33.506 1.005 -44.107 1.00 74.62 86 GLY A N 1
ATOM 689 C CA . GLY A 1 86 ? 33.102 1.751 -45.305 1.00 74.62 86 GLY A CA 1
ATOM 690 C C . GLY A 1 86 ? 34.104 2.807 -45.785 1.00 74.62 86 GLY A C 1
ATOM 691 O O . GLY A 1 86 ? 33.831 3.473 -46.785 1.00 74.62 86 GLY A O 1
ATOM 692 N N . ARG A 1 87 ? 35.230 3.002 -45.085 1.00 74.19 87 ARG A N 1
ATOM 693 C CA . ARG A 1 87 ? 36.241 4.002 -45.450 1.00 74.19 87 ARG A CA 1
ATOM 694 C C . ARG A 1 87 ? 37.179 3.424 -46.525 1.00 74.19 87 ARG A C 1
ATOM 696 O O . ARG A 1 87 ? 37.874 2.451 -46.239 1.00 74.19 87 ARG A O 1
ATOM 703 N N . PRO A 1 88 ? 37.198 3.967 -47.760 1.00 71.38 88 PRO A N 1
ATOM 704 C CA . PRO A 1 88 ? 38.124 3.503 -48.790 1.00 71.38 88 PRO A CA 1
ATOM 705 C C . PRO A 1 88 ? 39.576 3.801 -48.374 1.00 71.38 88 PRO A C 1
ATOM 707 O O . PRO A 1 88 ? 39.798 4.775 -47.650 1.00 71.38 88 PRO A O 1
ATOM 710 N N . PRO A 1 89 ? 40.559 2.983 -48.800 1.00 73.06 89 PRO A N 1
ATOM 711 C CA . PRO A 1 89 ? 41.961 3.239 -48.493 1.00 73.06 89 PRO A CA 1
ATOM 712 C C . PRO A 1 89 ? 42.388 4.572 -49.119 1.00 73.06 89 PRO A C 1
ATOM 714 O O . PRO A 1 89 ? 42.165 4.799 -50.309 1.00 73.06 89 PRO A O 1
ATOM 717 N N . GLU A 1 90 ? 42.960 5.452 -48.298 1.00 72.50 90 GLU A N 1
ATOM 718 C CA . GLU A 1 90 ? 43.571 6.706 -48.750 1.00 72.50 90 GLU A CA 1
ATOM 719 C C . GLU A 1 90 ? 44.757 6.386 -49.692 1.00 72.50 90 GLU A C 1
ATOM 721 O O . GLU A 1 90 ? 45.497 5.436 -49.406 1.00 72.50 90 GLU A O 1
ATOM 726 N N . PRO A 1 91 ? 44.907 7.110 -50.820 1.00 73.06 91 PRO A N 1
ATOM 727 C CA . PRO A 1 91 ? 45.925 6.849 -51.843 1.00 73.06 91 PRO A CA 1
ATOM 728 C C . PRO A 1 91 ? 47.356 7.215 -51.424 1.00 73.06 91 PRO A C 1
ATOM 730 O O . PRO A 1 91 ? 47.536 8.187 -50.655 1.00 73.06 91 PRO A O 1
#